Protein AF-A0A662K3W1-F1 (afdb_monomer)

Secondary structure (DSSP, 8-state):
-EEEETTTEEEEPHHHHHHHHHHHHHHHHHHHHHHHTS---HHHHHHHHHHHHHHS-HHHHHHHHHHHHHHHTT--

Foldseek 3Di:
DWDQDVPPGIDQDPVRVVVVVVLVVLLVLQLCCCCVPVVHPSVVSSVVSNVCSVPDDPVVSVVVSVVSVVVVVPPD

Structure (mmCIF, N/CA/C/O backbone):
data_AF-A0A662K3W1-F1
#
_entry.id   AF-A0A662K3W1-F1
#
loop_
_atom_site.group_PDB
_atom_site.id
_atom_site.type_symbol
_atom_site.label_atom_id
_atom_site.label_alt_id
_atom_site.label_comp_id
_atom_site.label_asym_id
_atom_site.label_entity_id
_atom_site.label_seq_id
_atom_site.pdbx_PDB_ins_code
_atom_site.Cartn_x
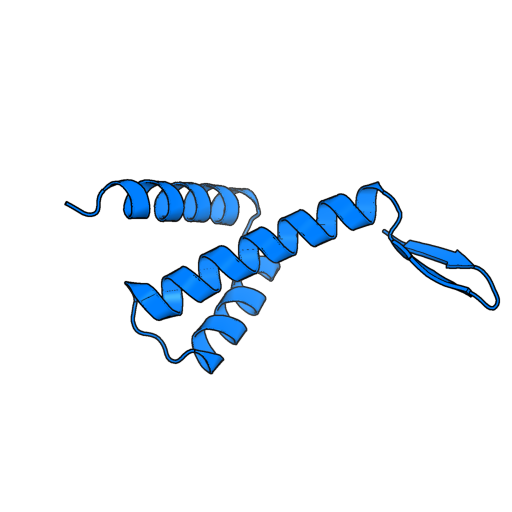_atom_site.Cartn_y
_atom_site.Cartn_z
_atom_site.occupancy
_atom_site.B_iso_or_equiv
_atom_site.auth_seq_id
_atom_site.auth_comp_id
_atom_site.auth_asym_id
_atom_site.auth_atom_id
_atom_site.pdbx_PDB_model_num
ATOM 1 N N . MET A 1 1 ? 12.234 -1.664 -16.937 1.00 62.31 1 MET A N 1
ATOM 2 C CA . MET A 1 1 ? 11.282 -2.606 -16.308 1.00 62.31 1 MET A CA 1
ATOM 3 C C . MET A 1 1 ? 11.963 -3.939 -16.065 1.00 62.31 1 MET A C 1
ATOM 5 O O . MET A 1 1 ? 12.137 -4.269 -14.908 1.00 62.31 1 MET A O 1
ATOM 9 N N . ILE A 1 2 ? 12.457 -4.646 -17.080 1.00 67.19 2 ILE A N 1
ATOM 10 C CA . ILE A 1 2 ? 13.191 -5.906 -16.889 1.00 67.19 2 ILE A CA 1
ATOM 11 C C . ILE A 1 2 ? 14.354 -6.023 -17.883 1.00 67.19 2 ILE A C 1
ATOM 13 O O . ILE A 1 2 ? 14.269 -5.497 -18.989 1.00 67.19 2 ILE A O 1
ATOM 17 N N . GLN A 1 3 ? 15.433 -6.687 -17.478 1.00 65.62 3 GLN A N 1
ATOM 18 C CA . GLN A 1 3 ? 16.515 -7.180 -18.325 1.00 65.62 3 GLN A CA 1
ATOM 19 C C . GLN A 1 3 ? 16.433 -8.705 -18.352 1.00 65.62 3 GLN A C 1
ATOM 21 O O . GLN A 1 3 ? 16.544 -9.368 -17.320 1.00 65.62 3 GLN A O 1
ATOM 26 N N . TYR A 1 4 ? 16.206 -9.247 -19.543 1.00 66.81 4 TYR A N 1
ATOM 27 C CA . TYR A 1 4 ? 16.195 -10.683 -19.776 1.00 66.81 4 TYR A CA 1
ATOM 28 C C . TYR A 1 4 ? 17.610 -11.154 -20.115 1.00 66.81 4 TYR A C 1
ATOM 30 O O . TYR A 1 4 ? 18.235 -10.615 -21.029 1.00 66.81 4 TYR A O 1
ATOM 38 N N . GLN A 1 5 ? 18.106 -12.159 -19.396 1.00 65.88 5 GLN A N 1
ATOM 39 C CA . GLN A 1 5 ? 19.349 -12.850 -19.732 1.00 65.88 5 GLN A CA 1
ATOM 40 C C . GLN A 1 5 ? 19.044 -14.333 -19.984 1.00 65.88 5 GLN A C 1
ATOM 42 O O . GLN A 1 5 ? 18.522 -15.001 -19.083 1.00 65.88 5 GLN A O 1
ATOM 47 N N . PRO A 1 6 ? 19.375 -14.879 -21.173 1.00 61.31 6 PRO A N 1
ATOM 48 C CA . PRO A 1 6 ? 19.263 -16.313 -21.420 1.00 61.31 6 PRO A CA 1
ATOM 49 C C . PRO A 1 6 ? 20.014 -17.088 -20.329 1.00 61.31 6 PRO A C 1
ATOM 51 O O . PRO A 1 6 ? 21.122 -16.705 -19.959 1.00 61.31 6 PRO A O 1
ATOM 54 N N . TYR A 1 7 ? 19.399 -18.148 -19.797 1.00 70.44 7 TYR A N 1
ATOM 55 C CA . TYR A 1 7 ? 19.905 -18.999 -18.702 1.00 70.44 7 TYR A CA 1
ATOM 56 C C . TYR A 1 7 ? 19.979 -18.376 -17.290 1.00 70.44 7 TYR A C 1
ATOM 58 O O . TYR A 1 7 ? 20.161 -19.121 -16.331 1.00 70.44 7 TYR A O 1
ATOM 66 N N . TYR A 1 8 ? 19.766 -17.062 -17.126 1.00 61.47 8 TYR A N 1
ATOM 67 C CA . TYR A 1 8 ? 19.824 -16.366 -15.822 1.00 61.47 8 TYR A CA 1
ATOM 68 C C . TYR A 1 8 ? 18.488 -15.757 -15.364 1.00 61.47 8 TYR A C 1
ATOM 70 O O . TYR A 1 8 ? 18.395 -15.228 -14.255 1.00 61.47 8 TYR A O 1
ATOM 78 N N . GLY A 1 9 ? 17.443 -15.852 -16.188 1.00 72.38 9 GLY A N 1
ATOM 79 C CA . GLY A 1 9 ? 16.096 -15.394 -15.853 1.00 72.38 9 GLY A CA 1
ATOM 80 C C . GLY A 1 9 ? 15.882 -13.898 -16.090 1.00 72.38 9 GLY A C 1
ATOM 81 O O . GLY A 1 9 ? 16.514 -13.278 -16.949 1.00 72.38 9 GLY A O 1
ATOM 82 N N . VAL A 1 10 ? 14.928 -13.326 -15.355 1.00 73.94 10 VAL A N 1
ATOM 83 C CA . VAL A 1 10 ? 14.506 -11.929 -15.492 1.00 73.94 10 VAL A CA 1
ATOM 84 C C . VAL A 1 10 ? 15.051 -11.134 -14.309 1.00 73.94 10 VAL A C 1
ATOM 86 O O . VAL A 1 10 ? 14.690 -11.410 -13.169 1.00 73.94 10 VAL A O 1
ATOM 89 N N . LYS A 1 11 ? 15.908 -10.141 -14.562 1.00 76.81 11 LYS A N 1
ATOM 90 C CA . LYS A 1 11 ? 16.347 -9.183 -13.537 1.00 76.81 11 LYS A CA 1
ATOM 91 C C . LYS A 1 11 ? 15.620 -7.861 -13.708 1.00 76.81 11 LYS A C 1
ATOM 93 O O . LYS A 1 11 ? 15.392 -7.416 -14.832 1.00 76.81 11 LYS A O 1
ATOM 98 N N . LEU A 1 12 ? 15.271 -7.203 -12.607 1.00 78.56 12 LEU A N 1
ATOM 99 C CA . LEU A 1 12 ? 14.814 -5.822 -12.683 1.00 78.56 12 LEU A CA 1
ATOM 100 C C . LEU A 1 12 ? 15.996 -4.936 -13.091 1.00 78.56 12 LEU A C 1
ATOM 102 O O . LEU A 1 12 ? 17.115 -5.077 -12.614 1.00 78.56 12 LEU A O 1
ATOM 106 N N . THR A 1 13 ? 15.744 -4.012 -14.012 1.00 87.44 13 THR A N 1
ATOM 107 C CA . THR A 1 13 ? 16.650 -2.872 -14.231 1.00 87.44 13 THR A CA 1
ATOM 108 C C . THR A 1 13 ? 16.700 -2.006 -12.966 1.00 87.44 13 THR A C 1
ATOM 110 O O . THR A 1 13 ? 15.678 -1.965 -12.286 1.00 87.44 13 THR A O 1
ATOM 113 N N . PRO A 1 14 ? 17.734 -1.180 -12.722 1.00 84.75 14 PRO A N 1
ATOM 114 C CA . PRO A 1 14 ? 17.745 -0.240 -11.588 1.00 84.75 14 PRO A CA 1
ATOM 115 C C . PRO A 1 14 ? 16.502 0.669 -11.519 1.00 84.75 14 PRO A C 1
ATOM 117 O O . PRO A 1 14 ? 15.982 0.988 -10.455 1.00 84.75 14 PRO A O 1
ATOM 120 N N . MET A 1 15 ? 15.962 1.061 -12.678 1.00 83.12 15 MET A N 1
ATOM 121 C CA . MET A 1 15 ? 14.696 1.802 -12.762 1.00 83.12 15 MET A CA 1
ATOM 122 C C . MET A 1 15 ? 13.474 0.948 -12.372 1.00 83.12 15 MET A C 1
ATOM 124 O O . MET A 1 15 ? 12.506 1.460 -11.822 1.00 83.12 15 MET A O 1
ATOM 128 N N . GLY A 1 16 ? 13.518 -0.351 -12.669 1.00 82.94 16 GLY A N 1
ATOM 129 C CA . GLY A 1 16 ? 12.500 -1.328 -12.280 1.00 82.94 16 GLY A CA 1
ATOM 130 C C . GLY A 1 16 ? 12.529 -1.638 -10.785 1.00 82.94 16 GLY A C 1
ATOM 131 O O . GLY A 1 16 ? 11.466 -1.740 -10.190 1.00 82.94 16 GLY A O 1
ATOM 132 N N . GLU A 1 17 ? 13.712 -1.702 -10.172 1.00 85.56 17 GLU A N 1
ATOM 133 C CA . GLU A 1 17 ? 13.864 -1.851 -8.717 1.00 85.56 17 GLU A CA 1
ATOM 134 C C . GLU A 1 17 ? 13.253 -0.659 -7.979 1.00 85.56 17 GLU A C 1
ATOM 136 O O . GLU A 1 17 ? 12.381 -0.847 -7.139 1.00 85.56 17 GLU A O 1
ATOM 141 N N . LYS A 1 18 ? 13.587 0.574 -8.385 1.00 86.38 18 LYS A N 1
ATOM 142 C CA . LYS A 1 18 ? 12.975 1.787 -7.809 1.00 86.38 18 LYS A CA 1
ATOM 143 C C . LYS A 1 18 ? 11.451 1.806 -7.926 1.00 86.38 18 LYS A C 1
ATOM 145 O O . LYS A 1 18 ? 10.760 2.294 -7.033 1.00 86.38 18 LYS A O 1
ATOM 150 N N . LEU A 1 19 ? 10.918 1.316 -9.045 1.00 85.00 19 LEU A N 1
ATOM 151 C CA . LEU A 1 19 ? 9.474 1.226 -9.235 1.00 85.00 19 LEU A CA 1
ATOM 152 C C . LEU A 1 19 ? 8.859 0.176 -8.301 1.00 85.00 19 LEU A C 1
ATOM 154 O O . LEU A 1 19 ? 7.842 0.459 -7.673 1.00 85.00 19 LEU A O 1
ATOM 158 N N . ALA A 1 20 ? 9.488 -0.994 -8.184 1.00 85.38 20 ALA A N 1
ATOM 159 C CA . ALA A 1 20 ? 9.043 -2.067 -7.301 1.00 85.38 20 ALA A CA 1
ATOM 160 C C . ALA A 1 20 ? 9.058 -1.634 -5.827 1.00 85.38 20 ALA A C 1
ATOM 162 O O . ALA A 1 20 ? 8.061 -1.817 -5.136 1.00 85.38 20 ALA A O 1
ATOM 163 N N . GLU A 1 21 ? 10.125 -0.973 -5.373 1.00 87.69 21 GLU A N 1
ATOM 164 C CA . GLU A 1 21 ? 10.213 -0.414 -4.018 1.00 87.69 21 GLU A CA 1
ATOM 165 C C . GLU A 1 21 ? 9.111 0.621 -3.753 1.00 87.69 21 GLU A C 1
ATOM 167 O O . GLU A 1 21 ? 8.503 0.644 -2.680 1.00 87.69 21 GLU A O 1
ATOM 172 N N . SER A 1 22 ? 8.820 1.481 -4.737 1.00 86.44 22 SER A N 1
ATOM 173 C CA . SER A 1 22 ? 7.754 2.477 -4.614 1.00 86.44 22 SER A CA 1
ATOM 174 C C . SER A 1 22 ? 6.375 1.828 -4.487 1.00 86.44 22 SER A C 1
ATOM 176 O O . SER A 1 22 ? 5.589 2.261 -3.645 1.00 86.44 22 SER A O 1
ATOM 178 N N . LEU A 1 23 ? 6.087 0.802 -5.293 1.00 87.12 23 LEU A N 1
ATOM 179 C CA . LEU A 1 23 ? 4.837 0.041 -5.218 1.00 87.12 23 LEU A CA 1
ATOM 180 C C . LEU A 1 23 ? 4.722 -0.687 -3.876 1.00 87.12 23 LEU A C 1
ATOM 182 O O . LEU A 1 23 ? 3.749 -0.502 -3.156 1.00 87.12 23 LEU A O 1
ATOM 186 N N . GLU A 1 24 ? 5.769 -1.397 -3.457 1.00 90.38 24 GLU A N 1
ATOM 187 C CA . GLU A 1 24 ? 5.768 -2.120 -2.185 1.00 90.38 24 GLU A CA 1
ATOM 188 C C . GLU A 1 24 ? 5.536 -1.184 -0.986 1.00 90.38 24 GLU A C 1
ATOM 190 O O . GLU A 1 24 ? 4.782 -1.517 -0.063 1.00 90.38 24 GLU A O 1
ATOM 195 N N . LYS A 1 25 ? 6.139 0.015 -0.997 1.00 89.38 25 LYS A N 1
ATOM 196 C CA . LYS A 1 25 ? 5.898 1.022 0.045 1.00 89.38 25 LYS A CA 1
ATOM 197 C C . LYS A 1 25 ? 4.428 1.460 0.068 1.00 89.38 25 LYS A C 1
ATOM 199 O O . LYS A 1 25 ? 3.855 1.586 1.153 1.00 89.38 25 LYS A O 1
ATOM 204 N N . LYS A 1 26 ? 3.820 1.693 -1.100 1.00 90.00 26 LYS A N 1
ATOM 205 C CA . LYS A 1 26 ? 2.413 2.111 -1.222 1.00 90.00 26 LYS A CA 1
ATOM 206 C C . LYS A 1 26 ? 1.474 1.037 -0.683 1.00 90.00 26 LYS A C 1
ATOM 208 O O . LYS A 1 26 ? 0.703 1.329 0.237 1.00 90.00 26 LYS A O 1
ATOM 213 N N . HIS A 1 27 ? 1.625 -0.197 -1.165 1.00 93.81 27 HIS A N 1
ATOM 214 C CA . HIS A 1 27 ? 0.873 -1.363 -0.708 1.00 93.81 27 HIS A CA 1
ATOM 215 C C . HIS A 1 27 ? 0.919 -1.514 0.815 1.00 93.81 27 HIS A C 1
ATOM 217 O O . HIS A 1 27 ? -0.116 -1.528 1.482 1.00 93.81 27 HIS A O 1
ATOM 223 N N . LYS A 1 28 ? 2.125 -1.539 1.402 1.00 93.50 28 LYS A N 1
ATOM 224 C CA . LYS A 1 28 ? 2.301 -1.719 2.854 1.00 93.50 28 LYS A CA 1
ATOM 225 C C . LYS A 1 28 ? 1.649 -0.606 3.669 1.00 93.50 28 LYS A C 1
ATOM 227 O O . LYS A 1 28 ? 1.080 -0.881 4.727 1.00 93.50 28 LYS A O 1
ATOM 232 N N . THR A 1 29 ? 1.726 0.645 3.214 1.00 93.31 29 THR A N 1
ATOM 233 C CA . THR A 1 29 ? 1.105 1.767 3.930 1.00 93.31 29 THR A CA 1
ATOM 234 C C . THR A 1 29 ? -0.416 1.658 3.931 1.00 93.31 29 THR A C 1
ATOM 236 O O . THR A 1 29 ? -1.022 1.824 4.994 1.00 93.31 29 THR A O 1
ATOM 239 N N . LEU A 1 30 ? -1.020 1.335 2.784 1.00 94.50 30 LEU A N 1
ATOM 240 C CA . LEU A 1 30 ? -2.468 1.163 2.648 1.00 94.50 30 LEU A CA 1
ATOM 241 C C . LEU A 1 30 ? -2.971 -0.056 3.427 1.00 94.50 30 LEU A C 1
ATOM 243 O O . LEU A 1 30 ? -3.883 0.082 4.239 1.00 94.50 30 LEU A O 1
ATOM 247 N N . ALA A 1 31 ? -2.325 -1.215 3.277 1.00 95.44 31 ALA A N 1
ATOM 248 C CA . ALA A 1 31 ? -2.699 -2.435 3.992 1.00 95.44 31 ALA A CA 1
ATOM 249 C C . ALA A 1 31 ? -2.638 -2.230 5.513 1.00 95.44 31 ALA A C 1
ATOM 251 O O . ALA A 1 31 ? -3.566 -2.589 6.243 1.00 95.44 31 ALA A O 1
ATOM 252 N N . LYS A 1 32 ? -1.579 -1.568 6.002 1.00 93.94 32 LYS A N 1
ATOM 253 C CA . LYS A 1 32 ? -1.443 -1.219 7.420 1.00 93.94 32 LYS A CA 1
ATOM 254 C C . LYS A 1 32 ? -2.525 -0.244 7.878 1.00 93.94 32 LYS A C 1
ATOM 256 O O . LYS A 1 32 ? -3.042 -0.394 8.978 1.00 93.94 32 LYS A O 1
ATOM 261 N N . PHE A 1 33 ? -2.871 0.749 7.061 1.00 94.31 33 PHE A N 1
ATOM 262 C CA . PHE A 1 33 ? -3.951 1.687 7.365 1.00 94.31 33 PHE A CA 1
ATOM 263 C C . PHE A 1 33 ? -5.308 0.979 7.470 1.00 94.31 33 PHE A C 1
ATOM 265 O O . PHE A 1 33 ? -5.996 1.123 8.481 1.00 94.31 33 PHE A O 1
ATOM 272 N N . PHE A 1 34 ? -5.668 0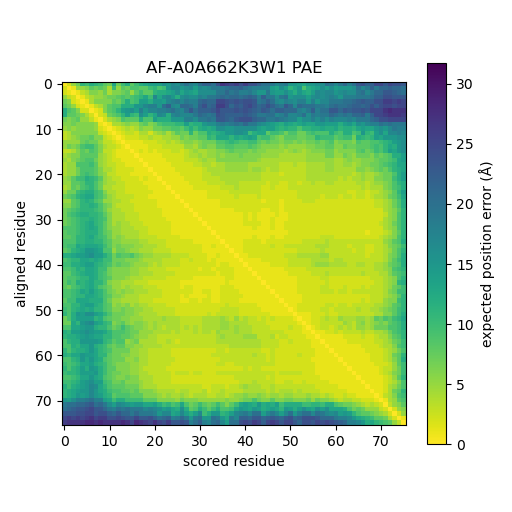.166 6.479 1.00 95.75 34 PHE A N 1
ATOM 273 C CA . PHE A 1 34 ? -6.933 -0.565 6.479 1.00 95.75 34 PHE A CA 1
ATOM 274 C C . PHE A 1 34 ? -7.033 -1.533 7.659 1.00 95.75 34 PHE A C 1
ATOM 276 O O . PHE A 1 34 ? -8.066 -1.577 8.323 1.00 95.75 34 PHE A O 1
ATOM 283 N N . TYR A 1 35 ? -5.955 -2.253 7.972 1.00 96.31 35 TYR A N 1
ATOM 284 C CA . TYR A 1 35 ? -5.946 -3.194 9.088 1.00 96.31 35 TYR A CA 1
ATOM 285 C C . TYR A 1 35 ? -5.918 -2.501 10.459 1.00 96.31 35 TYR A C 1
ATOM 287 O O . TYR A 1 35 ? -6.785 -2.743 11.292 1.00 96.31 35 TYR A O 1
ATOM 295 N N . GLU A 1 36 ? -4.935 -1.633 10.715 1.00 92.44 36 GLU A N 1
ATOM 296 C CA . GLU A 1 36 ? -4.683 -1.104 12.064 1.00 92.44 36 GLU A CA 1
ATOM 297 C C . GLU A 1 36 ? -5.541 0.109 12.429 1.00 92.44 36 GLU A C 1
ATOM 299 O O . GLU A 1 36 ? -5.708 0.393 13.614 1.00 92.44 36 GLU A O 1
ATOM 304 N N . ILE A 1 37 ? -6.029 0.860 11.436 1.00 91.75 37 ILE A N 1
ATOM 305 C CA . ILE A 1 37 ? -6.782 2.100 11.671 1.00 91.75 37 ILE A CA 1
ATOM 306 C C . ILE A 1 37 ? -8.262 1.909 11.351 1.00 91.75 37 ILE A C 1
ATOM 308 O O . ILE A 1 37 ? -9.097 2.269 12.176 1.00 91.75 37 ILE A O 1
ATOM 312 N N . LEU A 1 38 ? -8.601 1.322 10.199 1.00 94.12 38 LEU A N 1
ATOM 313 C CA . LEU A 1 38 ? -10.005 1.063 9.851 1.00 94.12 38 LEU A CA 1
ATOM 314 C C . LEU A 1 38 ? -10.556 -0.244 10.443 1.00 94.12 38 LEU A C 1
ATOM 316 O O . LEU A 1 38 ? -11.770 -0.429 10.462 1.00 94.12 38 LEU A O 1
ATOM 320 N N . GLY A 1 39 ? -9.694 -1.146 10.926 1.00 94.19 39 GLY A N 1
ATOM 321 C CA . GLY A 1 39 ? -10.112 -2.423 11.515 1.00 94.19 39 GLY A CA 1
ATOM 322 C C . GLY A 1 39 ? -10.589 -3.460 10.493 1.00 94.19 39 GLY A C 1
ATOM 323 O O . GLY A 1 39 ? -11.292 -4.406 10.849 1.00 94.19 39 GLY A O 1
ATOM 324 N N . VAL A 1 40 ? -10.227 -3.300 9.218 1.00 97.25 40 VAL A N 1
ATOM 325 C CA . VAL A 1 40 ? -10.542 -4.264 8.156 1.00 97.25 40 VAL A CA 1
ATOM 326 C C . VAL A 1 40 ? -9.776 -5.562 8.410 1.00 97.25 40 VAL A C 1
ATOM 328 O O . VAL A 1 40 ? -8.639 -5.539 8.868 1.00 97.25 40 VAL A O 1
ATOM 331 N N . ASN A 1 41 ? -10.359 -6.720 8.093 1.00 97.56 41 ASN A N 1
ATOM 332 C CA . ASN A 1 41 ? -9.649 -7.995 8.209 1.00 97.56 41 ASN A CA 1
ATOM 333 C C . ASN A 1 41 ? -8.339 -7.977 7.402 1.00 97.56 41 ASN A C 1
ATOM 335 O O . ASN A 1 41 ? -8.345 -7.565 6.246 1.00 97.56 41 ASN A O 1
ATOM 339 N N . LYS A 1 42 ? -7.241 -8.509 7.960 1.00 95.06 42 LYS A N 1
ATOM 340 C CA . LYS A 1 42 ? -5.915 -8.491 7.318 1.00 95.06 42 LYS A CA 1
ATOM 341 C C . LYS A 1 42 ? -5.924 -8.984 5.866 1.00 95.06 42 LYS A C 1
ATOM 343 O O . LYS A 1 42 ? -5.308 -8.356 5.018 1.00 95.06 42 LYS A O 1
ATOM 348 N N . LYS A 1 43 ? -6.630 -10.079 5.554 1.00 96.25 43 LYS A N 1
ATOM 349 C CA . LYS A 1 43 ? -6.682 -10.607 4.176 1.00 96.25 43 LYS A CA 1
ATOM 350 C C . LYS A 1 43 ? -7.381 -9.647 3.213 1.00 96.25 43 LYS A C 1
ATOM 352 O O . LYS A 1 43 ? -6.973 -9.541 2.064 1.00 96.25 43 LYS A O 1
ATOM 357 N N . ILE A 1 44 ? -8.429 -8.978 3.688 1.00 96.94 44 ILE A N 1
ATOM 358 C CA . ILE A 1 44 ? -9.180 -7.993 2.908 1.00 96.94 44 ILE A CA 1
ATOM 359 C C . ILE A 1 44 ? -8.338 -6.724 2.747 1.00 96.94 44 ILE A C 1
ATOM 361 O O . ILE A 1 44 ? -8.176 -6.254 1.633 1.00 96.94 44 ILE A O 1
ATOM 365 N N . ALA A 1 45 ? -7.693 -6.250 3.815 1.00 96.62 45 ALA A N 1
ATOM 366 C CA . ALA A 1 45 ? -6.803 -5.091 3.786 1.00 96.62 45 ALA A CA 1
ATOM 367 C C . ALA A 1 45 ? -5.651 -5.240 2.775 1.00 96.62 45 ALA A C 1
ATOM 369 O O . ALA A 1 45 ? -5.353 -4.300 2.046 1.00 96.62 45 ALA A O 1
ATOM 370 N N . GLU A 1 46 ? -5.020 -6.416 2.712 1.00 95.75 46 GLU A N 1
ATOM 371 C CA . GLU A 1 46 ? -3.978 -6.721 1.720 1.00 95.75 46 GLU A CA 1
ATOM 372 C C . GLU A 1 46 ? -4.545 -6.712 0.294 1.00 95.75 46 GLU A C 1
ATOM 374 O O . GLU A 1 46 ? -3.965 -6.108 -0.604 1.00 95.75 46 GLU A O 1
ATOM 379 N N . LYS A 1 47 ? -5.702 -7.349 0.077 1.00 95.88 47 LYS A N 1
ATOM 380 C CA . LYS A 1 47 ? -6.341 -7.383 -1.242 1.00 95.88 47 LYS A CA 1
ATOM 381 C C . LYS A 1 47 ? -6.718 -5.977 -1.713 1.00 95.88 47 LYS A C 1
ATOM 383 O O . LYS A 1 47 ? -6.376 -5.593 -2.826 1.00 95.88 47 LYS A O 1
ATOM 388 N N . ASP A 1 48 ? -7.384 -5.211 -0.859 1.00 94.75 48 ASP A N 1
ATOM 389 C CA . ASP A 1 48 ? -7.872 -3.876 -1.188 1.00 94.75 48 ASP A CA 1
ATOM 390 C C . ASP A 1 48 ? -6.714 -2.904 -1.431 1.00 94.75 48 ASP A C 1
ATOM 392 O O . ASP A 1 48 ? -6.792 -2.081 -2.337 1.00 94.75 48 ASP A O 1
ATOM 396 N N . ALA A 1 49 ? -5.613 -3.018 -0.678 1.00 94.25 49 ALA A N 1
ATOM 397 C CA . ALA A 1 49 ? -4.408 -2.226 -0.920 1.00 94.25 49 ALA A CA 1
ATOM 398 C C . ALA A 1 49 ? -3.831 -2.464 -2.325 1.00 94.25 49 ALA A C 1
ATOM 400 O O . ALA A 1 49 ? -3.519 -1.492 -3.014 1.00 94.25 49 ALA A O 1
ATOM 401 N N . CYS A 1 50 ? -3.767 -3.725 -2.763 1.00 92.44 50 CYS A N 1
ATOM 402 C CA . CYS A 1 50 ? -3.274 -4.095 -4.089 1.00 92.44 50 CYS A CA 1
ATOM 403 C C . CYS A 1 50 ? -4.217 -3.631 -5.214 1.00 92.44 50 CYS A C 1
ATOM 405 O O . CYS A 1 50 ? -3.778 -3.159 -6.259 1.00 92.44 50 CYS A O 1
ATOM 407 N N . GLU A 1 51 ? -5.531 -3.721 -5.017 1.00 92.81 51 GLU A N 1
ATOM 408 C CA . GLU A 1 51 ? -6.494 -3.223 -6.006 1.00 92.81 51 GLU A CA 1
ATOM 409 C C . GLU A 1 51 ? -6.427 -1.692 -6.112 1.00 92.81 51 GLU A C 1
ATOM 411 O O . GLU A 1 51 ? -6.348 -1.134 -7.206 1.00 92.81 51 GLU A O 1
ATOM 416 N N . ILE A 1 52 ? -6.401 -0.993 -4.976 1.00 89.94 52 ILE A N 1
ATOM 417 C CA . ILE A 1 52 ? -6.396 0.473 -4.933 1.00 89.94 52 ILE A CA 1
ATOM 418 C C . ILE A 1 52 ? -5.118 1.041 -5.546 1.00 89.94 52 ILE A C 1
ATOM 420 O O . ILE A 1 52 ? -5.197 2.011 -6.301 1.00 89.94 52 ILE A O 1
ATOM 424 N N . GLU A 1 53 ? -3.953 0.449 -5.275 1.00 85.00 53 GLU A N 1
ATOM 425 C CA . GLU A 1 53 ? -2.695 0.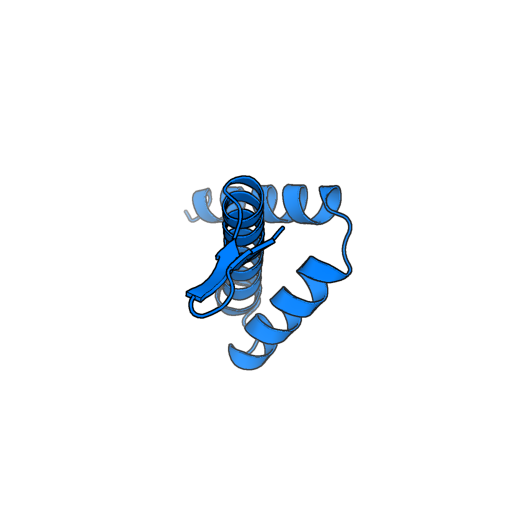984 -5.800 1.00 85.00 53 GLU A CA 1
ATOM 426 C C . GLU A 1 53 ? -2.598 0.947 -7.335 1.00 85.00 53 GLU A C 1
ATOM 428 O O . GLU A 1 53 ? -1.908 1.783 -7.920 1.00 85.00 53 GLU A O 1
ATOM 433 N N . HIS A 1 54 ? -3.304 0.012 -7.983 1.00 84.25 54 HIS A N 1
ATOM 434 C CA . HIS A 1 54 ? -3.296 -0.158 -9.438 1.00 84.25 54 HIS A CA 1
ATOM 435 C C . HIS A 1 54 ? -4.400 0.627 -10.158 1.00 84.25 54 HIS A C 1
ATOM 437 O O . HIS A 1 54 ? -4.240 0.950 -11.335 1.00 84.25 54 HIS A O 1
ATOM 443 N N . HIS A 1 55 ? -5.505 0.947 -9.478 1.00 90.06 55 HIS A N 1
ATOM 444 C CA . HIS A 1 55 ? -6.663 1.613 -10.092 1.00 90.06 55 HIS A CA 1
ATOM 445 C C . HIS A 1 55 ? -6.754 3.110 -9.786 1.00 90.06 55 HIS A C 1
ATOM 447 O O . HIS A 1 55 ? -7.431 3.849 -10.504 1.00 90.06 55 HIS A O 1
ATOM 453 N N . VAL A 1 56 ? -6.101 3.579 -8.722 1.00 89.75 56 VAL A N 1
ATOM 454 C CA . VAL A 1 56 ? -6.160 4.982 -8.307 1.00 89.75 56 VAL A CA 1
ATOM 455 C C . VAL A 1 56 ? -5.009 5.777 -8.919 1.00 89.75 56 VAL A C 1
ATOM 457 O O . VAL A 1 56 ? -3.898 5.282 -9.105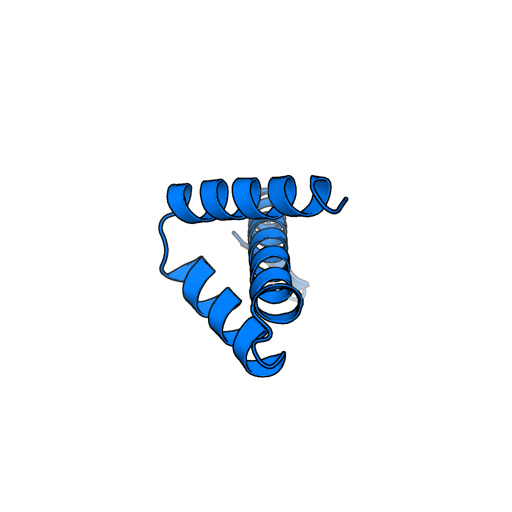 1.00 89.75 56 VAL A O 1
ATOM 460 N N . SER A 1 57 ? -5.276 7.047 -9.240 1.00 91.25 57 SER A N 1
ATOM 461 C CA . SER A 1 57 ? -4.253 7.939 -9.782 1.00 91.25 57 SER A CA 1
ATOM 462 C C . SER A 1 57 ? -3.048 8.038 -8.839 1.00 91.25 57 SER A C 1
ATOM 464 O O . SER A 1 57 ? -3.178 8.022 -7.609 1.00 91.25 57 SER A O 1
ATOM 466 N N . ARG A 1 58 ? -1.855 8.191 -9.423 1.00 87.56 58 ARG A N 1
ATOM 467 C CA . ARG A 1 58 ? -0.615 8.327 -8.653 1.00 87.56 58 ARG A CA 1
ATOM 468 C C . ARG A 1 58 ? -0.682 9.486 -7.655 1.00 87.56 58 ARG A C 1
ATOM 470 O O . ARG A 1 58 ? -0.272 9.308 -6.513 1.00 87.56 58 ARG A O 1
ATOM 477 N N . GLU A 1 59 ? -1.226 10.625 -8.081 1.00 92.12 59 GLU A N 1
ATOM 478 C CA . GLU A 1 59 ? -1.380 11.819 -7.247 1.00 92.12 59 GLU A CA 1
ATOM 479 C C . GLU A 1 59 ? -2.243 11.533 -6.012 1.00 92.12 59 GLU A C 1
ATOM 481 O O . GLU A 1 59 ? -1.866 11.869 -4.889 1.00 92.12 59 GLU A O 1
ATOM 486 N N . THR A 1 60 ? -3.377 10.857 -6.202 1.00 92.56 60 THR A N 1
ATOM 487 C CA . THR A 1 60 ? -4.284 10.516 -5.103 1.00 92.56 60 THR A CA 1
ATOM 488 C C . THR A 1 60 ? -3.632 9.551 -4.110 1.00 92.56 60 THR A C 1
ATOM 490 O O . THR A 1 60 ? -3.744 9.769 -2.905 1.00 92.56 60 THR A O 1
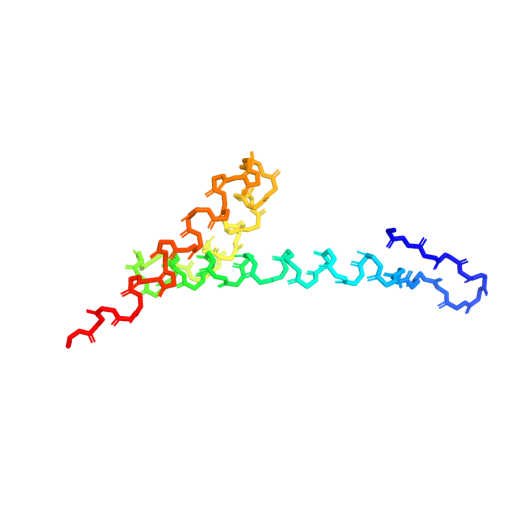ATOM 493 N N . ILE A 1 61 ? -2.919 8.520 -4.582 1.00 91.12 61 ILE A N 1
ATOM 494 C CA . ILE A 1 61 ? -2.211 7.576 -3.698 1.00 91.12 61 ILE A CA 1
ATOM 495 C C . ILE A 1 61 ? -1.114 8.286 -2.902 1.00 91.12 61 ILE A C 1
ATOM 497 O O . ILE A 1 61 ? -0.996 8.062 -1.700 1.00 91.12 61 ILE A O 1
ATOM 501 N N . GLU A 1 62 ? -0.320 9.143 -3.548 1.00 91.00 62 GLU A N 1
ATOM 502 C CA . GLU A 1 62 ? 0.756 9.885 -2.880 1.00 91.00 62 GLU A CA 1
ATOM 503 C C . GLU A 1 62 ? 0.190 10.792 -1.776 1.00 91.00 62 GLU A C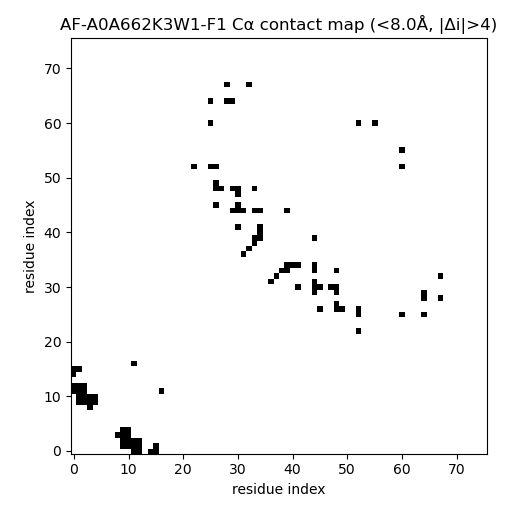 1
ATOM 505 O O . GLU A 1 62 ? 0.625 10.703 -0.629 1.00 91.00 62 GLU A O 1
ATOM 510 N N . LYS A 1 63 ? -0.869 11.563 -2.065 1.00 93.56 63 LYS A N 1
ATOM 511 C CA . LYS A 1 63 ? -1.542 12.401 -1.056 1.00 93.56 63 LYS A CA 1
ATOM 512 C C . LYS A 1 63 ? -2.170 11.594 0.080 1.00 93.56 63 LYS A C 1
ATOM 514 O O . LYS A 1 63 ? -2.130 12.029 1.231 1.00 93.56 63 LYS A O 1
ATOM 519 N N . LEU A 1 64 ? -2.750 10.434 -0.223 1.00 91.38 64 LEU A N 1
ATOM 520 C CA . LEU A 1 64 ? -3.338 9.553 0.784 1.00 91.38 64 LEU A CA 1
ATOM 521 C C . LEU A 1 64 ? -2.265 8.977 1.716 1.00 91.38 64 LEU A C 1
ATOM 523 O O . LEU A 1 64 ? -2.457 8.948 2.930 1.00 91.38 64 LEU A O 1
ATOM 527 N N . ILE A 1 65 ? -1.125 8.557 1.169 1.00 90.44 65 ILE A N 1
ATOM 528 C CA . ILE A 1 65 ? 0.009 8.063 1.956 1.00 90.44 65 ILE A CA 1
ATOM 529 C C . ILE A 1 65 ? 0.560 9.161 2.856 1.00 90.44 65 ILE A C 1
ATOM 531 O O . ILE A 1 65 ? 0.700 8.921 4.054 1.00 90.44 65 ILE A O 1
ATOM 535 N N . ASP A 1 66 ? 0.788 10.361 2.318 1.00 91.88 66 ASP A N 1
ATOM 536 C CA . ASP A 1 66 ? 1.244 11.509 3.106 1.00 91.88 66 ASP A CA 1
ATOM 537 C C . ASP A 1 66 ? 0.273 11.799 4.258 1.00 91.88 66 ASP A C 1
ATOM 539 O O . ASP A 1 66 ? 0.681 12.032 5.397 1.00 91.88 66 ASP A O 1
ATOM 543 N N . PHE A 1 67 ? -1.034 11.754 3.992 1.00 92.06 67 PHE A N 1
ATOM 544 C CA . PHE A 1 67 ? -2.060 11.934 5.015 1.00 92.06 67 PHE A CA 1
ATOM 545 C C . PHE A 1 67 ? -1.979 10.857 6.111 1.00 92.06 67 PHE A C 1
ATOM 547 O O . PHE A 1 67 ? -1.947 11.190 7.298 1.00 92.06 67 PHE A O 1
ATOM 554 N N . ILE A 1 68 ? -1.879 9.577 5.735 1.00 90.25 68 ILE A N 1
ATOM 555 C CA . ILE A 1 68 ? -1.774 8.443 6.669 1.00 90.25 68 ILE A CA 1
ATOM 556 C C . ILE A 1 68 ? -0.489 8.520 7.508 1.00 90.25 68 ILE A C 1
ATOM 558 O O . ILE A 1 68 ? -0.526 8.278 8.719 1.00 90.25 68 ILE A O 1
ATOM 562 N N . GLU A 1 69 ? 0.654 8.836 6.894 1.00 86.75 69 GLU A N 1
ATOM 563 C CA . GLU A 1 69 ? 1.939 8.975 7.591 1.00 86.75 69 GLU A CA 1
ATOM 564 C C . GLU A 1 69 ? 1.884 10.129 8.607 1.00 86.75 69 GLU A C 1
ATOM 566 O O . GLU A 1 69 ? 2.255 9.945 9.770 1.00 86.75 69 GLU A O 1
ATOM 571 N N . ASN A 1 70 ? 1.303 11.271 8.230 1.00 88.50 70 ASN A N 1
ATOM 572 C CA . ASN A 1 70 ? 1.116 12.412 9.130 1.00 88.50 70 ASN A CA 1
ATOM 573 C C . ASN A 1 70 ? 0.121 12.132 10.270 1.00 88.50 70 ASN A C 1
ATOM 575 O O . ASN A 1 70 ? 0.304 12.621 11.388 1.00 88.50 70 ASN A O 1
ATOM 579 N N . MET A 1 71 ? -0.918 11.325 10.033 1.00 82.88 71 MET A N 1
ATOM 580 C CA . MET A 1 71 ? -1.847 10.907 11.089 1.00 82.88 71 MET A CA 1
ATOM 581 C C . MET A 1 71 ? -1.166 10.054 12.164 1.00 82.88 71 MET A C 1
ATOM 583 O O . MET A 1 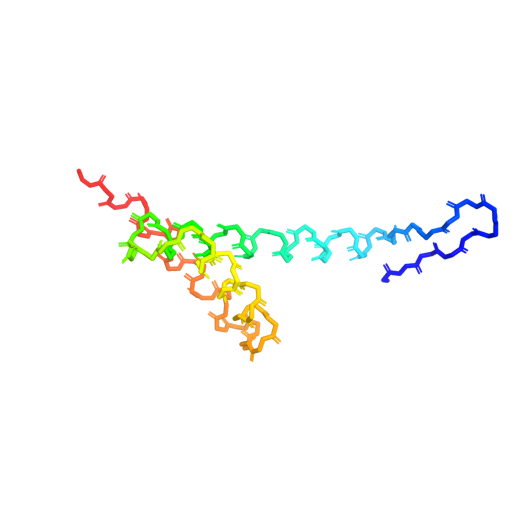71 ? -1.478 10.206 13.345 1.00 82.88 71 MET A O 1
ATOM 587 N N . LYS A 1 72 ? -0.218 9.181 11.794 1.00 68.38 72 LYS A N 1
ATOM 588 C CA . LYS A 1 72 ? 0.514 8.340 12.762 1.00 68.38 72 LYS A CA 1
ATOM 589 C C . LYS A 1 72 ? 1.346 9.168 13.744 1.00 68.38 72 LYS A C 1
ATOM 591 O O . LYS A 1 72 ? 1.439 8.789 14.908 1.00 68.38 72 LYS A O 1
ATOM 596 N N . GLY A 1 73 ? 1.881 10.310 13.308 1.00 61.84 73 GLY A N 1
ATOM 597 C CA . GLY A 1 73 ? 2.615 11.251 14.163 1.00 61.84 73 GLY A CA 1
ATOM 598 C C . GLY A 1 73 ? 1.744 12.032 15.157 1.00 61.84 73 GLY A C 1
ATOM 599 O O . GLY A 1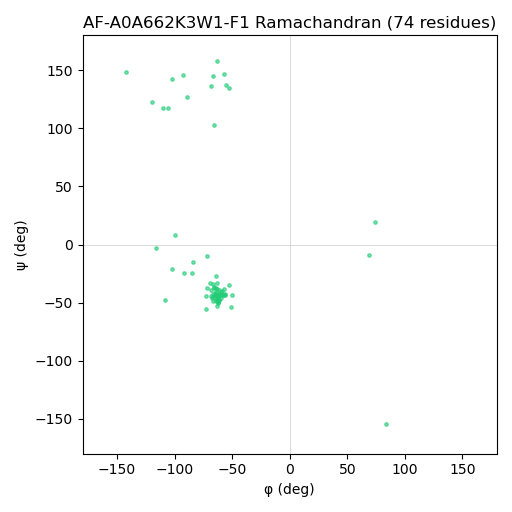 73 ? 2.281 12.693 16.039 1.00 61.84 73 GLY A O 1
ATOM 600 N N . ARG A 1 74 ? 0.409 11.959 15.044 1.00 58.75 74 ARG A N 1
ATOM 601 C CA . ARG A 1 74 ? -0.544 12.652 15.932 1.00 58.75 74 ARG A CA 1
ATOM 602 C C . ARG A 1 74 ? -1.145 11.767 17.027 1.00 58.75 74 ARG A C 1
ATOM 604 O O . ARG A 1 74 ? -2.063 12.218 17.711 1.00 58.75 74 ARG A O 1
ATOM 611 N N . LYS A 1 75 ? -0.670 10.527 17.212 1.00 49.69 75 LYS A N 1
ATOM 612 C CA . LYS A 1 75 ? -1.076 9.718 18.373 1.00 49.69 75 LYS A CA 1
ATOM 613 C C . LYS A 1 75 ? -0.548 10.384 19.652 1.00 49.69 75 LYS A C 1
ATOM 615 O O . LYS A 1 75 ? 0.649 10.353 19.916 1.00 49.69 75 LYS A O 1
ATOM 620 N N . LYS A 1 76 ? -1.473 11.048 20.348 1.00 41.31 76 LYS A N 1
ATOM 621 C CA . LYS A 1 76 ? -1.340 11.677 21.664 1.00 41.31 76 LYS A CA 1
ATOM 622 C C . LYS A 1 76 ? -1.261 10.620 22.761 1.00 41.31 76 LYS A C 1
ATOM 624 O O . LYS A 1 76 ? -1.922 9.571 22.586 1.00 41.31 76 LYS A O 1
#

pLDDT: mean 85.2, std 12.25, range [41.31, 97.56]

Sequence (76 aa):
MIQYQPYYGVKLTPMGEKLAESLEKKHKTLAKFFYEILGVNKKIAEKDACEIEHHVSRETIEKLIDFIENMKGRKK

Mean predicted aligned error: 6.81 Å

Radius of gyration: 15.47 Å; Cα contacts (8 Å, |Δi|>4): 53; chains: 1; bounding box: 30×32×43 Å

Solvent-accessible surface area (backbone atoms only — not comparable to full-atom values): 4315 Å² total; per-residue (Å²): 97,68,44,81,41,91,100,72,51,79,41,65,32,76,71,22,46,57,50,51,55,53,49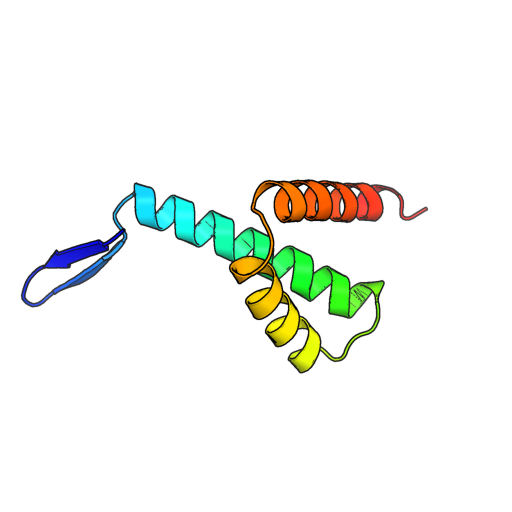,54,53,50,34,53,53,42,19,48,41,32,28,77,71,72,63,39,57,64,73,55,15,49,50,52,19,56,53,46,67,74,74,49,56,70,69,59,53,53,52,50,49,54,50,54,57,57,53,64,76,64,74,125

Nearest PDB structures (foldseek):
  5cvi-assembly1_B  TM=8.330E-01  e=1.269E-02  Streptococcus mutans
  2isy-assembly1_B  TM=7.799E-01  e=8.674E-03  Mycobacterium tuberculosis
  1f5t-assembly1_A  TM=8.084E-01  e=8.674E-03  Corynebacterium diphtheriae
  1u8r-assembly2_G  TM=7.773E-01  e=1.049E-02  Mycobacterium tuberculosis
  1u8r-assembly2_J  TM=7.762E-01  e=1.118E-02  Mycobacterium tuberculosis